Protein AF-A0A7S3GS40-F1 (afdb_monomer)

pLDDT: mean 94.12, std 7.41, range [55.47, 98.44]

Radius of gyration: 15.85 Å; Cα contacts (8 Å, |Δi|>4): 114; chains: 1; bounding box: 38×30×48 Å

Structure (mmCIF, N/CA/C/O backbone):
data_AF-A0A7S3GS40-F1
#
_entry.id   AF-A0A7S3GS40-F1
#
loop_
_atom_site.group_PDB
_atom_site.id
_atom_site.type_symbol
_atom_site.label_atom_id
_atom_site.label_alt_id
_atom_site.label_comp_id
_atom_site.label_asym_id
_atom_site.label_entity_id
_atom_site.label_seq_id
_atom_site.pdbx_PDB_ins_code
_atom_site.Cartn_x
_atom_site.Cartn_y
_atom_site.Cartn_z
_atom_site.occupancy
_atom_site.B_iso_or_equiv
_atom_site.auth_seq_id
_atom_site.auth_comp_id
_atom_site.auth_asym_id
_atom_site.auth_atom_id
_atom_site.pdbx_PDB_model_num
ATOM 1 N N . MET A 1 1 ? -21.667 -8.309 -0.894 1.00 60.34 1 MET A N 1
ATOM 2 C CA . MET A 1 1 ? -20.506 -7.590 -1.470 1.00 60.34 1 MET A CA 1
ATOM 3 C C . MET A 1 1 ? -19.207 -7.760 -0.664 1.00 60.34 1 MET A C 1
ATOM 5 O O . MET A 1 1 ? -18.147 -7.579 -1.235 1.00 60.34 1 MET A O 1
ATOM 9 N N . PHE A 1 2 ? -19.225 -8.161 0.619 1.00 61.78 2 PHE A N 1
ATOM 10 C CA . PHE A 1 2 ? -17.985 -8.372 1.398 1.00 61.78 2 PHE A CA 1
ATOM 11 C C . PHE A 1 2 ? -17.103 -9.527 0.904 1.00 61.78 2 PHE A C 1
ATOM 13 O O . PHE A 1 2 ? -15.886 -9.385 0.846 1.00 61.78 2 PHE A O 1
ATOM 20 N N . MET A 1 3 ? -17.711 -10.631 0.461 1.00 69.50 3 MET A N 1
ATOM 21 C CA . MET A 1 3 ? -16.968 -11.786 -0.055 1.00 69.50 3 MET A CA 1
ATOM 22 C C . MET A 1 3 ? -16.061 -11.439 -1.244 1.00 69.50 3 MET A C 1
ATOM 24 O O . MET A 1 3 ? -14.957 -11.962 -1.327 1.00 69.50 3 MET A O 1
ATOM 28 N N . SER A 1 4 ? -16.477 -10.534 -2.140 1.00 83.69 4 SER A N 1
ATOM 29 C CA . SER A 1 4 ? -15.666 -10.173 -3.311 1.00 83.69 4 SER A CA 1
ATOM 30 C C . SER A 1 4 ? -14.419 -9.368 -2.939 1.00 83.69 4 SER A C 1
ATOM 32 O O . SER A 1 4 ? -13.378 -9.550 -3.560 1.00 83.69 4 SER A O 1
ATOM 34 N N . MET A 1 5 ? -14.491 -8.527 -1.900 1.00 88.75 5 MET A N 1
ATOM 35 C CA . MET A 1 5 ? -13.341 -7.756 -1.410 1.00 88.75 5 MET A CA 1
ATOM 36 C C . MET A 1 5 ? -12.293 -8.657 -0.751 1.00 88.75 5 MET A C 1
ATOM 38 O O . MET A 1 5 ? -11.107 -8.551 -1.057 1.00 88.75 5 MET A O 1
ATOM 42 N N . SER A 1 6 ? -12.727 -9.583 0.108 1.00 87.81 6 SER A N 1
ATOM 43 C CA . SER A 1 6 ? -11.822 -10.529 0.768 1.00 87.81 6 SER A CA 1
ATOM 44 C C . SER A 1 6 ? -11.171 -11.489 -0.228 1.00 87.81 6 SER A C 1
ATOM 46 O O . SER A 1 6 ? -9.976 -11.747 -0.121 1.00 87.81 6 SER A O 1
ATOM 48 N N . VAL A 1 7 ? -11.921 -11.974 -1.226 1.00 92.88 7 VAL A N 1
ATOM 49 C CA . VAL A 1 7 ? -11.371 -12.818 -2.303 1.00 92.88 7 VAL A CA 1
ATOM 50 C C . VAL A 1 7 ? -10.349 -12.050 -3.140 1.00 92.88 7 VAL A C 1
ATOM 52 O O . VAL A 1 7 ? -9.299 -12.601 -3.459 1.00 92.88 7 VAL A O 1
ATOM 55 N N . TY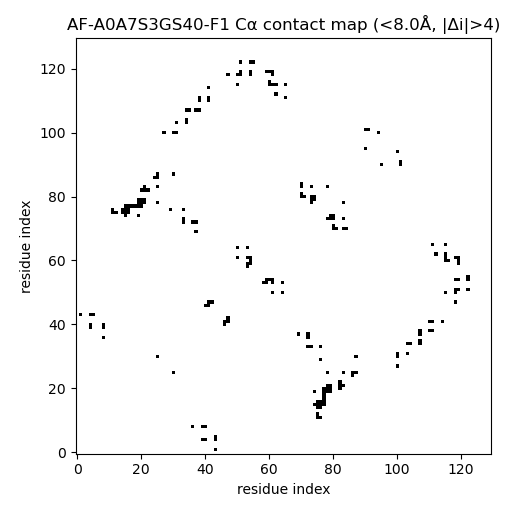R A 1 8 ? -10.608 -10.776 -3.451 1.00 94.38 8 TYR A N 1
ATOM 56 C CA . TYR A 1 8 ? -9.648 -9.932 -4.161 1.00 94.38 8 TYR A CA 1
ATOM 57 C C . TYR A 1 8 ? -8.347 -9.749 -3.369 1.00 94.38 8 TYR A C 1
ATOM 59 O O . TYR A 1 8 ? -7.278 -10.047 -3.886 1.00 94.38 8 TYR A O 1
ATOM 67 N N . LEU A 1 9 ? -8.415 -9.345 -2.097 1.00 95.19 9 LEU A N 1
ATOM 68 C CA . LEU A 1 9 ? -7.204 -9.185 -1.282 1.00 95.19 9 LEU A CA 1
ATOM 69 C C . LEU A 1 9 ? -6.460 -10.512 -1.094 1.00 95.19 9 LEU A C 1
ATOM 71 O O . LEU A 1 9 ? -5.232 -10.538 -1.112 1.00 95.19 9 LEU A O 1
ATOM 75 N N . ARG A 1 10 ? -7.193 -11.624 -0.959 1.00 95.38 10 ARG A N 1
ATOM 76 C CA . ARG A 1 10 ? -6.591 -12.952 -0.844 1.00 95.38 10 ARG A CA 1
ATOM 77 C C . ARG A 1 10 ? -5.865 -13.369 -2.121 1.00 95.38 10 ARG A C 1
ATOM 79 O O . ARG A 1 10 ? -4.775 -13.919 -2.026 1.00 95.38 10 ARG A O 1
ATOM 86 N N . SER A 1 11 ? -6.420 -13.065 -3.293 1.00 96.38 11 SER A N 1
ATOM 87 C CA . SER A 1 11 ? -5.775 -13.388 -4.569 1.00 96.38 11 SER A CA 1
ATOM 88 C C . SER A 1 11 ? -4.489 -12.591 -4.809 1.00 96.38 11 SER A C 1
ATOM 90 O O . SER A 1 11 ? -3.628 -13.046 -5.560 1.00 96.38 11 SER A O 1
ATOM 92 N N . LEU A 1 12 ? -4.331 -11.421 -4.177 1.00 96.62 12 LEU A N 1
ATOM 93 C CA . LEU A 1 12 ? -3.064 -10.684 -4.165 1.00 96.62 12 LEU A CA 1
ATOM 94 C C . LEU A 1 12 ? -2.030 -11.400 -3.293 1.00 96.62 12 LEU A C 1
ATOM 96 O O . LEU A 1 12 ? -0.916 -11.645 -3.744 1.00 96.62 12 LEU A O 1
ATOM 100 N N . GLU A 1 13 ? -2.418 -11.803 -2.081 1.00 95.94 13 GLU A N 1
ATOM 101 C CA . GLU A 1 13 ? -1.542 -12.554 -1.169 1.00 95.94 13 GLU A CA 1
ATOM 102 C C . GLU A 1 13 ? -1.104 -13.901 -1.757 1.00 95.94 13 GLU A C 1
ATOM 104 O O . GLU A 1 13 ? 0.069 -14.259 -1.675 1.00 95.94 13 GLU A O 1
ATOM 109 N N . ASP A 1 14 ? -2.007 -14.630 -2.416 1.00 96.12 14 ASP A N 1
ATOM 110 C CA . ASP A 1 14 ? -1.679 -15.911 -3.053 1.00 96.12 14 ASP A CA 1
ATOM 111 C C . ASP A 1 14 ? -0.715 -15.742 -4.248 1.00 96.12 14 ASP A C 1
ATOM 113 O O . ASP A 1 14 ? 0.000 -16.679 -4.610 1.00 96.12 14 ASP A O 1
ATOM 117 N N . ARG A 1 15 ? -0.659 -14.543 -4.846 1.00 94.38 15 ARG A N 1
ATOM 118 C CA . ARG A 1 15 ? 0.277 -14.178 -5.923 1.00 94.38 15 ARG A CA 1
ATOM 119 C C . ARG A 1 15 ? 1.537 -13.473 -5.421 1.00 94.38 15 ARG A C 1
ATOM 121 O O . ARG A 1 15 ? 2.359 -13.078 -6.251 1.00 94.38 15 ARG A O 1
ATOM 128 N N . ARG A 1 16 ? 1.716 -13.325 -4.102 1.00 95.31 16 ARG A N 1
ATOM 129 C CA . ARG A 1 16 ? 2.855 -12.607 -3.523 1.00 95.31 16 ARG A CA 1
ATOM 130 C C . ARG A 1 16 ? 4.185 -13.184 -4.029 1.00 95.31 16 ARG A C 1
ATOM 132 O O . ARG A 1 16 ? 4.470 -14.366 -3.802 1.00 95.31 16 ARG A O 1
ATOM 139 N N . PRO A 1 17 ? 5.039 -12.376 -4.682 1.00 94.44 17 PRO A N 1
ATOM 140 C CA . PRO A 1 17 ? 6.332 -12.850 -5.154 1.00 94.44 17 PRO A CA 1
ATOM 141 C C . PRO A 1 17 ? 7.255 -13.247 -4.000 1.00 94.44 17 PRO A C 1
ATOM 143 O O . PRO A 1 17 ? 7.298 -12.598 -2.957 1.00 94.44 17 PRO A O 1
ATOM 146 N N . ARG A 1 18 ? 8.066 -14.294 -4.204 1.00 93.69 18 ARG A N 1
ATOM 147 C CA . ARG A 1 18 ? 9.079 -14.718 -3.215 1.00 93.69 18 ARG A CA 1
ATOM 148 C C . ARG A 1 18 ? 10.246 -13.739 -3.092 1.00 93.69 18 ARG A C 1
ATOM 150 O O . ARG A 1 18 ? 10.902 -13.701 -2.058 1.00 93.69 18 ARG A O 1
ATOM 157 N N . LYS A 1 19 ? 10.538 -13.000 -4.164 1.00 96.50 19 LYS A N 1
ATOM 158 C CA . LYS A 1 19 ? 11.603 -11.997 -4.224 1.00 96.50 19 LYS A CA 1
ATOM 159 C C . LYS A 1 19 ? 10.976 -10.648 -4.539 1.00 96.50 19 LYS A C 1
ATOM 161 O O . LYS A 1 19 ? 10.260 -10.538 -5.530 1.00 96.50 19 LYS A O 1
ATOM 166 N N . LEU A 1 20 ? 11.277 -9.660 -3.705 1.00 97.31 20 LEU A N 1
ATOM 167 C CA . LEU A 1 20 ? 10.801 -8.295 -3.876 1.00 97.31 20 LEU A CA 1
ATOM 168 C C . LEU A 1 20 ? 11.717 -7.516 -4.827 1.00 97.31 20 LEU A C 1
ATOM 170 O O . LEU A 1 20 ? 12.938 -7.694 -4.819 1.00 97.31 20 LEU A O 1
ATOM 174 N N . GLU A 1 21 ? 11.113 -6.665 -5.646 1.00 96.75 21 GLU A N 1
ATOM 175 C CA . GLU A 1 21 ? 11.784 -5.679 -6.483 1.00 96.75 21 GLU A CA 1
ATOM 176 C C . GLU A 1 21 ? 12.156 -4.455 -5.640 1.00 96.75 21 GLU A C 1
ATOM 178 O O . GLU A 1 21 ? 11.333 -3.912 -4.902 1.00 96.75 21 GLU A O 1
ATOM 183 N N . ASN A 1 22 ? 13.408 -4.026 -5.757 1.00 96.69 22 ASN A N 1
ATOM 184 C CA . ASN A 1 22 ? 13.986 -2.923 -4.989 1.00 96.69 22 ASN A CA 1
ATOM 185 C C . ASN A 1 22 ? 14.894 -2.015 -5.837 1.00 96.69 22 ASN A C 1
ATOM 187 O O . ASN A 1 22 ? 15.642 -1.202 -5.303 1.00 96.69 22 ASN A O 1
ATOM 191 N N . THR A 1 23 ? 14.869 -2.177 -7.162 1.00 94.50 23 THR A N 1
ATOM 192 C CA . THR A 1 23 ? 15.710 -1.418 -8.095 1.00 94.50 23 THR A CA 1
ATOM 193 C C . THR A 1 23 ? 14.912 -0.807 -9.237 1.00 94.50 23 THR A C 1
ATOM 195 O O . THR A 1 23 ? 15.101 0.362 -9.576 1.00 94.50 23 THR A O 1
ATOM 198 N N . LYS A 1 24 ? 14.008 -1.572 -9.854 1.00 95.12 24 LYS A N 1
ATOM 199 C CA . LYS A 1 24 ? 13.251 -1.119 -11.025 1.00 95.12 24 LYS A CA 1
ATOM 200 C C . LYS A 1 24 ? 12.106 -0.207 -10.626 1.00 95.12 24 LYS A C 1
ATOM 202 O O . LYS A 1 24 ? 11.474 -0.406 -9.592 1.00 95.12 24 LYS A O 1
ATOM 207 N N . LYS A 1 25 ? 11.786 0.749 -11.498 1.00 94.62 25 LYS A N 1
ATOM 208 C CA . LYS A 1 25 ? 10.595 1.587 -11.340 1.00 94.62 25 LYS A CA 1
ATOM 209 C C . LYS A 1 25 ? 9.338 0.722 -11.277 1.00 94.62 25 LYS A C 1
ATOM 211 O O . LYS A 1 25 ? 9.204 -0.230 -12.049 1.00 94.62 25 LYS A O 1
ATOM 216 N N . MET A 1 26 ? 8.421 1.085 -10.386 1.00 97.25 26 MET A N 1
ATOM 217 C CA . MET A 1 26 ? 7.115 0.443 -10.309 1.00 97.25 26 MET A CA 1
ATOM 218 C C . MET A 1 26 ? 6.314 0.718 -11.594 1.00 97.25 26 MET A C 1
ATOM 220 O O . MET A 1 26 ? 6.165 1.884 -11.971 1.00 97.25 26 MET A O 1
ATOM 224 N N . PRO A 1 27 ? 5.806 -0.318 -12.283 1.00 97.25 27 PRO A N 1
ATOM 225 C CA 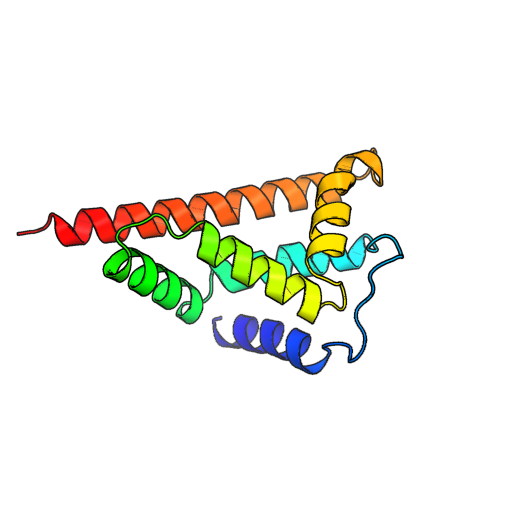. PRO A 1 27 ? 4.942 -0.133 -13.441 1.00 97.25 27 PRO A CA 1
ATOM 226 C C . PRO A 1 27 ? 3.649 0.594 -13.071 1.00 97.25 27 PRO A C 1
ATOM 228 O O . PRO A 1 27 ? 3.109 0.403 -11.980 1.00 97.25 27 PRO A O 1
ATOM 231 N N . ARG A 1 28 ? 3.108 1.357 -14.025 1.00 97.12 28 ARG A N 1
ATOM 232 C CA . ARG A 1 28 ? 1.820 2.052 -13.899 1.00 97.12 28 ARG A CA 1
ATOM 233 C C . ARG A 1 28 ? 0.714 1.131 -13.379 1.00 97.12 28 ARG A C 1
ATOM 235 O O . ARG A 1 28 ? 0.048 1.463 -12.406 1.00 97.12 28 ARG A O 1
ATOM 242 N N . ASP A 1 29 ? 0.548 -0.037 -13.992 1.00 97.19 29 ASP A N 1
ATOM 243 C CA . ASP A 1 29 ? -0.544 -0.953 -13.647 1.00 97.19 29 ASP A CA 1
ATOM 244 C C . ASP A 1 29 ? -0.410 -1.501 -12.220 1.00 97.19 29 ASP A C 1
ATOM 246 O O . ASP A 1 29 ? -1.406 -1.670 -11.522 1.00 97.19 29 ASP A O 1
ATOM 250 N N . THR A 1 30 ? 0.822 -1.687 -11.736 1.00 97.62 30 THR A N 1
ATOM 251 C CA . THR A 1 30 ? 1.073 -2.065 -10.341 1.00 97.62 30 THR A CA 1
ATOM 252 C C . THR A 1 30 ? 0.724 -0.933 -9.377 1.00 97.62 30 THR A C 1
ATOM 254 O O . THR A 1 30 ? 0.174 -1.202 -8.313 1.00 97.62 30 THR A O 1
ATOM 257 N N . MET A 1 31 ? 0.977 0.332 -9.738 1.00 98.31 31 MET A N 1
ATOM 258 C CA . MET A 1 31 ? 0.517 1.472 -8.933 1.00 98.31 31 MET A CA 1
ATOM 259 C C . MET A 1 31 ? -1.017 1.511 -8.854 1.00 98.31 31 MET A C 1
ATOM 261 O O . MET A 1 31 ? -1.567 1.721 -7.776 1.00 98.31 31 MET A O 1
ATOM 265 N N . PHE A 1 32 ? -1.714 1.247 -9.965 1.00 98.00 32 PHE A N 1
ATOM 266 C CA . PHE A 1 32 ? -3.178 1.126 -9.982 1.00 98.00 32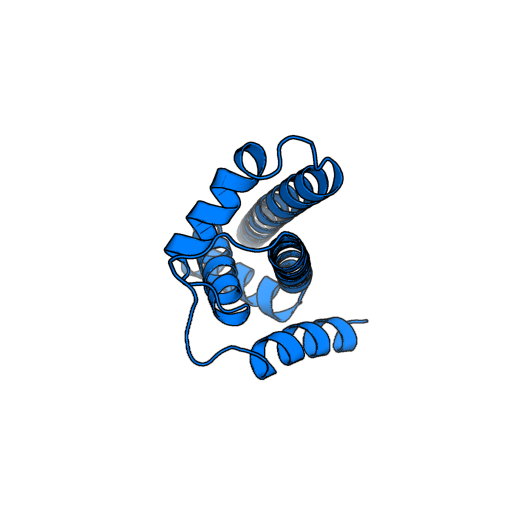 PHE A CA 1
ATOM 267 C C . PHE A 1 32 ? -3.666 0.006 -9.055 1.00 98.00 32 PHE A C 1
ATOM 269 O O . PHE A 1 32 ? -4.514 0.255 -8.197 1.00 98.00 32 PHE A O 1
ATOM 276 N N . GLU A 1 33 ? -3.107 -1.202 -9.190 1.00 97.69 33 GLU A N 1
ATOM 277 C CA . GLU A 1 33 ? -3.463 -2.359 -8.356 1.00 97.69 33 GLU A CA 1
ATOM 278 C C . GLU A 1 33 ? -3.187 -2.072 -6.873 1.00 97.69 33 GLU A C 1
ATOM 280 O O . GLU A 1 33 ? -4.013 -2.393 -6.018 1.00 97.69 33 GLU A O 1
ATOM 285 N N . PHE A 1 34 ? -2.091 -1.372 -6.565 1.00 98.44 34 PHE A N 1
ATOM 286 C CA . PHE A 1 34 ? -1.763 -0.906 -5.220 1.00 98.44 34 PHE A CA 1
ATOM 287 C C . PHE A 1 34 ? -2.813 0.052 -4.649 1.00 98.44 34 PHE A C 1
ATOM 289 O O . PHE A 1 34 ? -3.297 -0.166 -3.531 1.00 98.44 34 PHE A O 1
ATOM 296 N N . PHE A 1 35 ? -3.191 1.095 -5.395 1.00 98.19 35 PHE A N 1
ATOM 297 C CA . PHE A 1 35 ? -4.201 2.059 -4.953 1.00 98.19 35 PHE A CA 1
ATOM 298 C C . PHE A 1 35 ? -5.543 1.377 -4.705 1.00 98.19 35 PHE A C 1
ATOM 300 O O . PHE A 1 35 ? -6.152 1.571 -3.649 1.00 98.19 35 PHE A O 1
ATOM 307 N N . ASP A 1 36 ? -5.974 0.531 -5.640 1.00 97.25 36 ASP A N 1
ATOM 308 C CA . ASP A 1 36 ? -7.247 -0.174 -5.550 1.00 97.25 36 ASP A CA 1
ATOM 309 C C . ASP A 1 36 ? -7.235 -1.194 -4.398 1.00 97.25 36 ASP A C 1
ATOM 311 O O . ASP A 1 36 ? -8.179 -1.239 -3.609 1.00 97.25 36 ASP A O 1
ATOM 315 N N . ALA A 1 37 ? -6.146 -1.946 -4.206 1.00 97.62 37 ALA A N 1
ATOM 316 C CA . ALA A 1 37 ? -5.989 -2.871 -3.082 1.00 97.62 37 ALA A CA 1
ATOM 317 C C . ALA A 1 37 ? -6.007 -2.167 -1.722 1.00 97.62 37 ALA A C 1
ATOM 319 O O . ALA A 1 37 ? -6.673 -2.629 -0.789 1.00 97.62 37 ALA A O 1
ATOM 320 N N . CYS A 1 38 ? -5.326 -1.027 -1.602 1.00 97.88 38 CYS A N 1
ATOM 321 C CA . CYS A 1 38 ? -5.367 -0.224 -0.387 1.00 97.88 38 CYS A CA 1
ATOM 322 C C . CYS A 1 38 ? -6.782 0.292 -0.116 1.00 97.88 38 CYS A C 1
ATOM 324 O O . CYS A 1 38 ? -7.281 0.127 0.995 1.00 97.88 38 CYS A O 1
ATOM 326 N N . ASN A 1 39 ? -7.451 0.853 -1.124 1.00 97.12 39 ASN A N 1
ATOM 327 C CA . ASN A 1 39 ? -8.809 1.376 -0.991 1.00 97.12 39 ASN A CA 1
ATOM 328 C C . ASN A 1 39 ? -9.807 0.284 -0.593 1.00 97.12 39 ASN A C 1
ATOM 330 O O . ASN A 1 39 ? -10.616 0.502 0.310 1.00 97.12 39 ASN A O 1
ATOM 334 N N . VAL A 1 40 ? -9.716 -0.903 -1.202 1.00 96.19 40 VAL A N 1
ATOM 335 C CA . VAL A 1 40 ? -10.527 -2.064 -0.811 1.00 96.19 40 VAL A CA 1
ATOM 336 C C . VAL A 1 40 ? -10.247 -2.440 0.642 1.00 96.19 40 VAL A C 1
ATOM 338 O O . VAL A 1 40 ? -11.188 -2.589 1.419 1.00 96.19 40 VAL A O 1
ATOM 341 N N . ARG A 1 41 ? -8.973 -2.529 1.051 1.00 96.00 41 ARG A N 1
ATOM 342 C CA . ARG A 1 41 ? -8.601 -2.848 2.438 1.00 96.00 41 ARG A CA 1
ATOM 343 C C . ARG A 1 41 ? -9.195 -1.852 3.439 1.00 96.00 41 ARG A C 1
ATOM 345 O O . ARG A 1 41 ? -9.758 -2.301 4.436 1.00 96.00 41 ARG A O 1
ATOM 352 N N . MET A 1 42 ? -9.151 -0.544 3.161 1.00 94.94 42 MET A N 1
ATOM 353 C CA . MET A 1 42 ? -9.739 0.501 4.024 1.00 94.94 42 MET A CA 1
ATOM 354 C C . MET A 1 42 ? -11.253 0.325 4.249 1.00 94.94 42 MET A C 1
ATOM 356 O O . MET A 1 42 ? -11.790 0.750 5.273 1.00 94.94 42 MET A O 1
ATOM 360 N N . GLN A 1 43 ? -11.949 -0.321 3.311 1.00 91.62 43 GLN A N 1
ATOM 361 C CA . GLN A 1 43 ? -13.393 -0.564 3.376 1.00 91.62 43 GLN A CA 1
ATOM 362 C C . GLN A 1 43 ? -13.757 -1.910 4.016 1.00 91.62 43 GLN A C 1
ATOM 364 O O . GLN A 1 43 ? -14.935 -2.172 4.263 1.00 91.62 43 GLN A O 1
ATOM 369 N N . THR A 1 44 ? -12.778 -2.777 4.295 1.00 93.69 44 THR A N 1
ATOM 370 C CA . THR A 1 44 ? -13.068 -4.069 4.925 1.00 93.69 44 THR A CA 1
ATOM 371 C C . THR A 1 44 ? -13.450 -3.898 6.401 1.00 93.69 44 THR A C 1
ATOM 373 O O . THR A 1 44 ? -12.765 -3.166 7.125 1.00 93.69 44 THR A O 1
ATOM 376 N N . PRO A 1 45 ? -14.493 -4.603 6.888 1.00 93.69 45 PRO A N 1
ATOM 377 C CA . PRO A 1 45 ? -14.872 -4.564 8.300 1.00 93.69 45 PRO A CA 1
ATOM 378 C C . PRO A 1 45 ? -13.722 -4.957 9.234 1.00 93.69 45 PRO A C 1
ATOM 380 O O . PRO A 1 45 ? -13.509 -4.303 10.252 1.00 93.69 45 PRO A O 1
ATOM 383 N N . ASP A 1 46 ? -12.940 -5.971 8.859 1.00 93.75 46 ASP A N 1
ATOM 384 C CA . ASP A 1 46 ? -11.833 -6.485 9.672 1.00 93.75 46 ASP A CA 1
ATOM 385 C C . ASP A 1 46 ? -10.737 -5.433 9.880 1.00 93.75 46 ASP A C 1
ATOM 387 O O . ASP A 1 46 ? -10.224 -5.248 10.991 1.00 93.75 46 ASP A O 1
ATOM 391 N N . PHE A 1 47 ? -10.392 -4.693 8.822 1.00 95.50 47 PHE A N 1
ATOM 392 C CA . PHE A 1 47 ? -9.403 -3.631 8.936 1.00 95.50 47 PHE A CA 1
ATOM 393 C C . PHE A 1 47 ? -9.951 -2.443 9.726 1.00 95.50 47 PHE A C 1
ATOM 395 O O . PHE A 1 47 ? -9.261 -1.943 10.612 1.00 95.50 47 PHE A O 1
ATOM 402 N N . GLN A 1 48 ? -11.207 -2.041 9.507 1.00 95.75 48 GLN A N 1
ATOM 403 C CA . GLN A 1 48 ? -11.834 -0.980 10.305 1.00 95.75 48 GLN A CA 1
ATOM 404 C C . GLN A 1 48 ? -11.872 -1.332 11.797 1.00 95.75 48 GLN A C 1
ATOM 406 O O . GLN A 1 48 ? -11.490 -0.507 12.625 1.00 95.75 48 GLN A O 1
ATOM 411 N N . GLN A 1 49 ? -12.234 -2.568 12.153 1.00 96.00 49 GLN A N 1
ATOM 412 C CA . GLN A 1 49 ? -12.184 -3.049 13.537 1.00 96.00 49 GLN A CA 1
ATOM 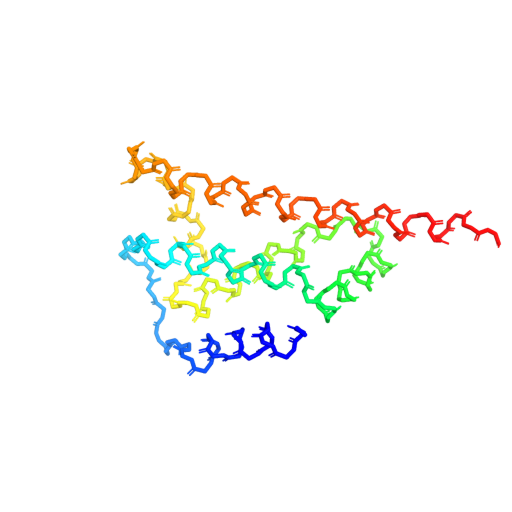413 C C . GLN A 1 49 ? -10.760 -3.023 14.106 1.00 96.00 49 GLN A C 1
ATOM 415 O O . GLN A 1 49 ? -10.568 -2.660 15.265 1.00 96.00 49 GLN A O 1
ATOM 420 N N . THR A 1 50 ? -9.755 -3.366 13.294 1.00 96.38 50 THR A N 1
ATOM 421 C CA . THR A 1 50 ? -8.339 -3.277 13.683 1.00 96.38 50 THR A CA 1
ATOM 422 C C . THR A 1 50 ? -7.941 -1.838 14.013 1.00 96.38 50 THR A C 1
ATOM 424 O O . THR A 1 50 ? -7.283 -1.602 15.026 1.00 96.38 50 THR A O 1
ATOM 427 N N . LEU A 1 51 ? -8.366 -0.865 13.199 1.00 96.88 51 LEU A N 1
ATOM 428 C CA . LEU A 1 51 ? -8.101 0.553 13.454 1.00 96.88 51 LEU A CA 1
ATOM 429 C C . LEU A 1 51 ? -8.833 1.042 14.709 1.00 96.88 51 LEU A C 1
ATOM 431 O O . LEU A 1 51 ? -8.231 1.742 15.516 1.00 96.88 51 LEU A O 1
ATOM 435 N N . VAL A 1 52 ? -10.096 0.651 14.912 1.00 96.50 52 VAL A N 1
ATOM 436 C CA . VAL A 1 52 ? -10.862 1.000 16.123 1.00 96.50 52 VAL A CA 1
ATOM 437 C C . VAL A 1 52 ? -10.140 0.526 17.378 1.00 96.50 52 VAL A C 1
ATOM 439 O O . VAL A 1 52 ? -9.896 1.335 18.272 1.00 96.50 52 VAL A O 1
ATOM 442 N N . LYS A 1 53 ? -9.749 -0.754 17.422 1.00 95.81 53 LYS A N 1
ATOM 443 C CA . LYS A 1 53 ? -9.010 -1.327 18.556 1.00 95.81 53 LYS A CA 1
ATOM 444 C C . LYS A 1 53 ? -7.706 -0.577 18.807 1.00 95.81 53 LYS A C 1
ATOM 446 O O . LYS A 1 53 ? -7.440 -0.180 19.935 1.00 95.81 53 LYS A O 1
ATOM 451 N N . PHE A 1 54 ? -6.947 -0.291 17.747 1.00 95.88 54 PHE A N 1
ATOM 452 C CA . PHE A 1 54 ? -5.708 0.476 17.856 1.00 95.88 54 PHE A CA 1
ATOM 453 C C . PHE A 1 54 ? -5.934 1.859 18.489 1.00 95.88 54 PHE A C 1
ATOM 455 O O . PHE A 1 54 ? -5.221 2.224 19.420 1.00 95.88 54 PHE A O 1
ATOM 462 N N . VAL A 1 55 ? -6.935 2.621 18.028 1.00 95.75 55 VAL A N 1
ATOM 463 C CA . VAL A 1 55 ? -7.231 3.953 18.589 1.00 95.75 55 VAL A CA 1
ATOM 464 C C . VAL A 1 55 ? -7.687 3.852 20.046 1.00 95.75 55 VAL A C 1
ATOM 466 O O . VAL A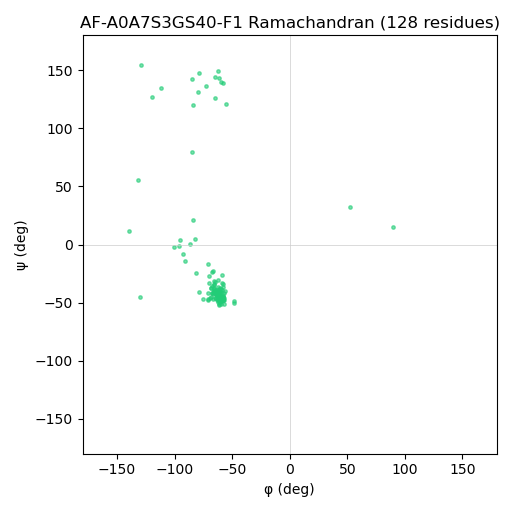 1 55 ? -7.288 4.680 20.862 1.00 95.75 55 VAL A O 1
ATOM 469 N N . GLN A 1 56 ? -8.492 2.845 20.394 1.00 94.25 56 GLN A N 1
ATOM 470 C CA . GLN A 1 56 ? -8.949 2.619 21.769 1.00 94.25 56 GLN A CA 1
ATOM 471 C C . GLN A 1 56 ? -7.788 2.306 22.723 1.00 94.25 56 GLN A C 1
ATOM 473 O O . GLN A 1 56 ? -7.725 2.865 23.817 1.00 94.25 56 GLN A O 1
ATOM 478 N N . GLU A 1 57 ? -6.868 1.438 22.303 1.00 94.06 57 GLU A N 1
ATOM 479 C CA . GLU A 1 57 ? -5.736 0.982 23.116 1.00 94.06 57 GLU A CA 1
ATOM 480 C C . GLU A 1 57 ? -4.639 2.044 23.229 1.00 94.06 57 GLU A C 1
ATOM 482 O O . GLU A 1 57 ? -4.155 2.329 24.322 1.00 94.06 57 GLU A O 1
ATOM 487 N N . GLN A 1 58 ? -4.256 2.652 22.104 1.00 92.44 58 GLN A N 1
ATOM 488 C CA . GLN A 1 58 ? -3.110 3.563 22.034 1.00 92.44 58 GLN A CA 1
ATOM 489 C C . GLN A 1 58 ? -3.490 5.025 22.281 1.00 92.44 58 GLN A C 1
ATOM 491 O O . GLN A 1 58 ? -2.611 5.857 22.493 1.00 92.44 58 GLN A O 1
ATOM 496 N N . ARG A 1 59 ? -4.790 5.360 22.242 1.00 88.31 59 ARG A N 1
ATOM 497 C CA . ARG A 1 59 ? -5.314 6.736 22.341 1.00 88.31 59 ARG A CA 1
ATOM 498 C C . ARG A 1 59 ? -4.668 7.703 21.338 1.00 88.31 59 ARG A C 1
ATOM 500 O O . ARG A 1 59 ? -4.498 8.886 21.619 1.00 88.31 59 ARG A O 1
ATOM 507 N N . GLN A 1 60 ? -4.305 7.193 20.165 1.00 90.25 60 GLN A N 1
ATOM 508 C CA . GLN A 1 60 ? -3.653 7.937 19.088 1.00 90.25 60 GLN A CA 1
ATOM 509 C C . GLN A 1 60 ? -4.391 7.717 17.769 1.00 90.25 60 GLN A C 1
ATOM 511 O O . GLN A 1 60 ? -5.039 6.689 17.572 1.00 90.25 60 GLN A O 1
ATOM 516 N N . ALA A 1 61 ? -4.281 8.677 16.847 1.00 91.00 61 ALA A N 1
ATOM 517 C CA . ALA A 1 61 ? -4.824 8.528 15.501 1.00 91.00 61 ALA A CA 1
ATOM 518 C C . ALA A 1 61 ? -4.159 7.336 14.777 1.00 91.00 61 ALA A C 1
ATOM 520 O O . ALA A 1 61 ? -2.951 7.131 14.911 1.00 91.00 61 ALA A O 1
ATOM 521 N N . PRO A 1 62 ? -4.893 6.564 13.956 1.00 95.94 62 PRO A N 1
ATOM 522 C CA . PRO A 1 62 ? -4.403 5.290 13.431 1.00 95.94 62 PRO A CA 1
ATOM 523 C C . PRO A 1 62 ? -3.521 5.441 12.177 1.00 95.94 62 PRO A C 1
ATOM 525 O O . PRO A 1 62 ? -3.369 4.493 11.407 1.00 95.94 62 PRO A O 1
ATOM 528 N N . GLY A 1 63 ? -2.948 6.628 11.948 1.00 95.31 63 GLY A N 1
ATOM 529 C CA . GLY A 1 63 ? -2.189 6.951 10.736 1.00 95.31 63 GLY A CA 1
ATOM 530 C C . GLY A 1 63 ? -1.017 5.999 10.504 1.00 95.31 63 GLY A C 1
ATOM 531 O O . GLY A 1 63 ? -0.886 5.451 9.413 1.00 95.31 63 GLY A O 1
ATOM 532 N N . GLN A 1 64 ? -0.235 5.707 11.550 1.00 94.31 64 GLN A N 1
ATOM 533 C CA . GLN A 1 64 ? 0.874 4.755 11.447 1.00 94.31 64 GLN A CA 1
ATOM 534 C C . GLN A 1 64 ? 0.385 3.353 11.064 1.00 94.31 64 GLN A C 1
ATOM 536 O O . GLN A 1 64 ? 0.963 2.715 10.194 1.00 94.31 64 GLN A O 1
ATOM 541 N N . LYS A 1 65 ? -0.742 2.900 11.628 1.00 96.50 65 LYS A N 1
ATOM 542 C CA . LYS A 1 65 ? -1.300 1.577 11.318 1.00 96.50 65 LYS A CA 1
ATOM 543 C C . LYS A 1 65 ? -1.766 1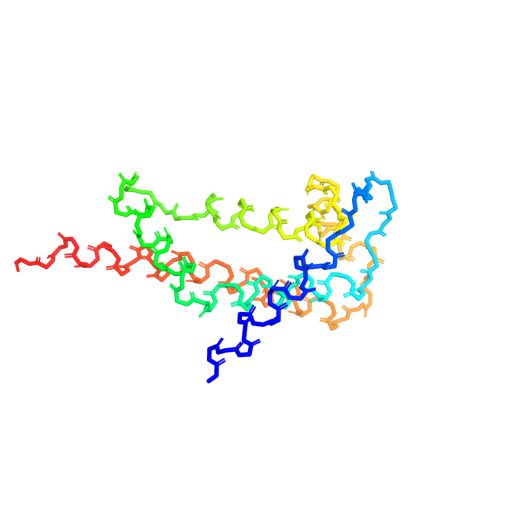.463 9.864 1.00 96.50 65 LYS A C 1
ATOM 545 O O . LYS A 1 65 ? -1.656 0.395 9.261 1.00 96.50 65 LYS A O 1
ATOM 550 N N . ILE A 1 66 ? -2.283 2.556 9.304 1.00 97.69 66 ILE A N 1
ATOM 551 C CA . ILE A 1 66 ? -2.637 2.658 7.883 1.00 97.69 66 ILE A CA 1
ATOM 552 C C . ILE A 1 66 ? -1.375 2.584 7.020 1.00 97.69 66 ILE A C 1
ATOM 554 O O . ILE A 1 66 ? -1.346 1.794 6.078 1.00 97.69 66 ILE A O 1
ATOM 558 N N . ILE A 1 67 ? -0.329 3.338 7.371 1.00 97.06 67 ILE A N 1
ATOM 559 C CA . ILE A 1 67 ? 0.962 3.320 6.667 1.00 97.06 67 ILE A CA 1
ATOM 560 C C . ILE A 1 67 ? 1.567 1.913 6.688 1.00 97.06 67 ILE A C 1
ATOM 562 O O . ILE A 1 67 ? 1.947 1.405 5.639 1.00 97.06 67 ILE A O 1
ATOM 566 N N . ASP A 1 68 ? 1.587 1.241 7.839 1.00 97.56 68 ASP A N 1
ATOM 567 C CA . ASP A 1 68 ? 2.116 -0.122 7.964 1.00 97.56 68 ASP A CA 1
ATOM 568 C C . ASP A 1 68 ? 1.361 -1.106 7.056 1.00 97.56 68 ASP A C 1
ATOM 570 O O . ASP A 1 68 ? 1.962 -1.952 6.393 1.00 97.56 68 ASP A O 1
ATOM 574 N N . ALA A 1 69 ? 0.032 -0.979 6.977 1.00 97.75 69 ALA A N 1
ATOM 575 C CA . ALA A 1 69 ? -0.790 -1.818 6.111 1.00 97.75 69 ALA A CA 1
ATOM 576 C C . ALA A 1 69 ? -0.554 -1.541 4.618 1.00 97.75 69 ALA A C 1
ATOM 578 O O . ALA A 1 69 ? -0.563 -2.478 3.818 1.00 97.75 69 ALA A O 1
ATOM 579 N N . GLN A 1 70 ? -0.341 -0.278 4.241 1.00 98.00 70 GLN A N 1
ATOM 580 C CA . GLN A 1 70 ? 0.016 0.114 2.877 1.00 98.00 70 GLN A CA 1
ATOM 581 C C . GLN A 1 70 ? 1.420 -0.390 2.512 1.00 98.00 70 GLN A C 1
ATOM 583 O O . GLN A 1 70 ? 1.607 -0.951 1.439 1.00 98.00 70 GLN A O 1
ATOM 588 N N . ARG A 1 71 ? 2.391 -0.295 3.425 1.00 98.38 71 ARG A N 1
ATOM 589 C CA . ARG A 1 71 ? 3.741 -0.848 3.238 1.00 98.38 71 ARG A CA 1
ATOM 590 C C . ARG A 1 71 ? 3.717 -2.361 3.041 1.00 98.38 71 ARG A C 1
ATOM 592 O O . ARG A 1 71 ? 4.324 -2.855 2.100 1.00 98.38 71 ARG A O 1
ATOM 599 N N . ALA A 1 72 ? 2.942 -3.086 3.847 1.00 97.88 72 ALA A N 1
ATOM 600 C CA . ALA A 1 72 ? 2.757 -4.523 3.655 1.00 97.88 72 ALA A CA 1
ATOM 601 C C . ALA A 1 72 ? 2.137 -4.854 2.284 1.00 97.88 72 ALA A C 1
ATOM 603 O O . ALA A 1 72 ? 2.535 -5.825 1.651 1.00 97.88 72 ALA A O 1
ATOM 604 N N . MET A 1 73 ? 1.202 -4.028 1.796 1.00 98.31 73 MET A N 1
ATOM 605 C CA . MET A 1 73 ? 0.597 -4.213 0.473 1.00 98.31 73 MET A CA 1
ATOM 606 C C . MET A 1 73 ? 1.603 -4.027 -0.673 1.00 98.31 73 MET A C 1
ATOM 608 O O . MET A 1 73 ? 1.510 -4.739 -1.669 1.00 98.31 73 MET A O 1
ATOM 612 N N . LEU A 1 74 ? 2.585 -3.126 -0.538 1.00 98.31 74 LEU A N 1
ATOM 613 C CA . LEU A 1 74 ? 3.677 -3.012 -1.517 1.00 98.31 74 LEU A CA 1
ATOM 614 C C . LEU A 1 74 ? 4.431 -4.338 -1.646 1.00 98.31 74 LEU A C 1
ATOM 616 O O . LEU A 1 74 ? 4.639 -4.820 -2.759 1.00 98.31 74 LEU A O 1
ATOM 620 N N . GLU A 1 75 ? 4.754 -4.970 -0.517 1.00 98.12 75 GLU A N 1
ATOM 621 C CA . GLU A 1 75 ? 5.442 -6.261 -0.523 1.00 98.12 75 GLU A CA 1
ATOM 622 C C . GLU A 1 75 ? 4.570 -7.389 -1.076 1.00 98.12 75 GLU A C 1
ATOM 624 O O . GLU A 1 75 ? 5.076 -8.268 -1.776 1.00 98.12 75 GLU A O 1
ATOM 629 N N . THR A 1 76 ? 3.261 -7.364 -0.804 1.00 97.94 76 THR A N 1
ATOM 630 C CA . THR A 1 76 ? 2.294 -8.291 -1.410 1.00 97.94 76 THR A CA 1
ATOM 631 C C . THR A 1 76 ? 2.307 -8.178 -2.936 1.00 97.94 76 THR A C 1
ATOM 633 O O . THR A 1 76 ? 2.291 -9.194 -3.627 1.00 97.94 76 THR A O 1
ATOM 636 N N . LEU A 1 77 ? 2.431 -6.962 -3.471 1.00 97.69 77 LEU A N 1
ATOM 637 C CA . LEU A 1 77 ? 2.547 -6.701 -4.911 1.00 97.69 77 LEU A CA 1
ATOM 638 C C . LEU A 1 77 ? 3.971 -6.870 -5.461 1.00 97.69 77 LEU A C 1
ATOM 640 O O . LEU A 1 77 ? 4.212 -6.631 -6.643 1.00 97.69 77 LEU A O 1
ATOM 644 N N . GLY A 1 78 ? 4.913 -7.318 -4.629 1.00 97.81 78 GLY A N 1
ATOM 645 C CA . GLY A 1 78 ? 6.264 -7.662 -5.056 1.00 97.81 78 GLY A CA 1
ATOM 646 C C . GLY A 1 78 ? 7.275 -6.527 -5.008 1.00 97.81 78 GLY A C 1
ATOM 647 O O . GLY A 1 78 ? 8.340 -6.684 -5.594 1.00 97.81 78 GLY A O 1
ATOM 648 N N . PHE A 1 79 ? 6.990 -5.418 -4.328 1.00 98.25 79 PHE A N 1
ATOM 649 C CA . PHE A 1 79 ? 7.921 -4.302 -4.160 1.00 98.25 79 PHE A CA 1
ATOM 650 C C . PHE A 1 79 ? 8.367 -4.184 -2.707 1.00 98.25 79 PHE A C 1
ATOM 652 O O . PHE A 1 79 ? 7.559 -4.261 -1.788 1.00 98.25 79 PHE A O 1
ATOM 659 N N . GLU A 1 80 ? 9.665 -3.990 -2.493 1.00 98.19 80 GLU A N 1
ATOM 660 C CA . GLU A 1 80 ? 10.187 -3.658 -1.168 1.00 98.19 80 GLU A CA 1
ATOM 661 C C . GLU A 1 80 ? 9.550 -2.343 -0.688 1.00 98.19 80 GLU A C 1
ATOM 663 O O . GLU A 1 80 ? 9.305 -1.440 -1.491 1.00 98.19 80 GLU A O 1
ATOM 668 N N . ALA A 1 81 ? 9.195 -2.266 0.595 1.00 97.50 81 ALA A N 1
ATOM 669 C CA . ALA A 1 81 ? 8.325 -1.214 1.105 1.00 97.50 81 ALA A CA 1
ATOM 670 C C . ALA A 1 81 ? 8.912 0.195 0.917 1.00 97.50 81 ALA A C 1
ATOM 672 O O . ALA A 1 81 ? 8.199 1.090 0.461 1.00 97.50 81 ALA A O 1
ATOM 673 N N . ASP A 1 82 ? 10.194 0.403 1.222 1.00 97.44 82 ASP A N 1
ATOM 674 C CA . ASP A 1 82 ? 10.846 1.706 1.064 1.00 97.44 82 ASP A CA 1
ATOM 675 C C . ASP A 1 82 ? 10.997 2.082 -0.410 1.00 97.44 82 ASP A C 1
ATOM 677 O O . ASP A 1 82 ? 10.633 3.192 -0.814 1.00 97.44 82 ASP A O 1
ATOM 681 N N . HIS A 1 83 ? 11.434 1.139 -1.245 1.00 97.56 83 HIS A N 1
ATOM 682 C CA . HIS A 1 83 ? 11.519 1.332 -2.692 1.00 97.56 83 HIS A CA 1
ATOM 683 C C . HIS A 1 83 ? 10.156 1.632 -3.340 1.00 97.56 83 HIS A C 1
ATOM 685 O O . HIS A 1 83 ? 10.029 2.507 -4.206 1.00 97.56 83 HIS A O 1
ATOM 691 N N . GLY A 1 84 ? 9.103 0.946 -2.901 1.00 97.25 84 GLY A N 1
ATOM 692 C CA . GLY A 1 84 ? 7.736 1.186 -3.343 1.00 97.25 84 GLY A CA 1
ATOM 693 C C . GLY A 1 84 ? 7.234 2.567 -2.920 1.00 97.25 84 GLY A C 1
ATOM 694 O O . GLY A 1 84 ? 6.726 3.312 -3.758 1.00 97.25 84 GLY A O 1
ATOM 695 N N . CYS A 1 85 ? 7.456 2.969 -1.664 1.00 97.19 85 CYS A N 1
ATOM 696 C CA . CYS A 1 85 ? 7.145 4.318 -1.184 1.00 97.19 85 CYS A CA 1
ATOM 697 C C . CYS A 1 85 ? 7.866 5.400 -2.004 1.00 97.19 85 CYS A C 1
ATOM 699 O O . CYS A 1 85 ? 7.256 6.413 -2.364 1.00 97.19 85 CYS A O 1
ATOM 701 N N . GLN A 1 86 ? 9.135 5.179 -2.352 1.00 97.19 86 GLN A N 1
ATOM 702 C CA . GLN A 1 86 ? 9.900 6.097 -3.194 1.00 97.19 86 GLN A CA 1
ATOM 703 C C . GLN A 1 86 ? 9.335 6.169 -4.620 1.00 97.19 86 GLN A C 1
ATOM 705 O O . GLN A 1 86 ? 9.228 7.260 -5.184 1.00 97.19 86 GLN A O 1
ATOM 710 N N . SER A 1 87 ? 8.936 5.029 -5.191 1.00 96.81 87 SER A N 1
ATOM 711 C CA . SER A 1 87 ? 8.297 4.964 -6.513 1.00 96.81 87 SER A CA 1
ATOM 712 C C . SER A 1 87 ? 6.971 5.729 -6.538 1.00 96.81 87 SER A C 1
ATOM 714 O O . SER A 1 87 ? 6.731 6.515 -7.451 1.00 96.81 87 SER A O 1
ATOM 716 N N . LEU A 1 88 ? 6.138 5.570 -5.506 1.00 96.00 88 LEU A N 1
ATOM 717 C CA . LEU A 1 88 ? 4.877 6.302 -5.365 1.00 96.00 88 LEU A CA 1
ATOM 718 C C . LEU A 1 88 ? 5.099 7.807 -5.177 1.00 96.00 88 LEU A C 1
ATOM 720 O O . LEU A 1 88 ? 4.402 8.613 -5.788 1.00 96.00 88 LEU A O 1
ATOM 724 N N . SER A 1 89 ? 6.104 8.194 -4.389 1.00 95.62 89 SER A N 1
ATOM 725 C CA . SER A 1 89 ? 6.486 9.603 -4.205 1.00 95.62 89 SER A CA 1
ATOM 726 C C . SER A 1 89 ? 6.956 10.251 -5.511 1.00 95.62 89 SER A C 1
ATOM 728 O O . SER A 1 89 ? 6.747 11.441 -5.732 1.00 95.62 89 SER A O 1
ATOM 730 N N . ASN A 1 90 ? 7.549 9.458 -6.407 1.00 95.94 90 ASN A N 1
ATOM 731 C CA . ASN A 1 90 ? 7.987 9.898 -7.727 1.00 95.94 90 ASN A CA 1
ATOM 732 C C . ASN A 1 90 ? 6.892 9.816 -8.802 1.00 95.94 90 ASN A C 1
ATOM 734 O O . ASN A 1 90 ? 7.167 10.200 -9.936 1.00 95.94 90 ASN A O 1
ATOM 738 N N . CYS A 1 91 ? 5.667 9.379 -8.482 1.00 94.50 91 CYS A N 1
ATOM 739 C CA . CYS A 1 91 ? 4.587 9.171 -9.455 1.00 94.50 91 CYS A CA 1
ATOM 740 C C . CYS A 1 91 ? 4.395 10.371 -10.399 1.00 94.50 91 CYS A C 1
ATOM 742 O O . CYS A 1 91 ? 4.393 10.195 -11.613 1.00 94.50 91 CYS A O 1
ATOM 744 N N . GLN A 1 92 ? 4.321 11.593 -9.859 1.00 93.88 92 GLN A N 1
ATOM 745 C CA . GLN A 1 92 ? 4.150 12.813 -10.664 1.00 93.88 92 GLN A CA 1
ATOM 746 C C . GLN A 1 92 ? 5.338 13.127 -11.575 1.00 93.88 92 GLN A C 1
ATOM 748 O O . GLN A 1 92 ? 5.172 13.699 -12.648 1.00 93.88 92 GLN A O 1
ATOM 753 N N . LYS A 1 93 ? 6.546 12.762 -11.143 1.00 96.00 93 LYS A N 1
ATOM 754 C CA . LYS A 1 93 ? 7.777 12.974 -11.904 1.00 96.00 93 LYS A CA 1
ATOM 755 C C . LYS A 1 93 ? 7.936 11.930 -13.008 1.00 96.00 93 LYS A C 1
ATOM 757 O O . LYS A 1 93 ? 8.393 12.264 -14.096 1.00 96.00 93 LYS A O 1
ATOM 762 N N . ASP A 1 94 ? 7.610 10.678 -12.708 1.00 95.31 94 ASP A N 1
ATOM 763 C CA . ASP A 1 94 ? 7.790 9.548 -13.617 1.00 95.31 94 ASP A CA 1
ATOM 764 C C . ASP A 1 94 ? 6.652 9.428 -14.645 1.00 95.31 94 ASP A C 1
ATOM 766 O O . ASP A 1 94 ? 6.883 8.899 -15.731 1.00 95.31 94 ASP A O 1
ATOM 770 N N . PHE A 1 95 ? 5.461 9.959 -14.338 1.00 96.19 95 PHE A N 1
ATOM 771 C CA . PHE A 1 95 ? 4.267 9.904 -15.191 1.00 96.19 95 PHE A CA 1
ATOM 772 C C . PHE A 1 95 ? 3.575 11.279 -15.341 1.00 96.19 95 PHE A C 1
ATOM 774 O O . PHE A 1 95 ? 2.383 11.399 -15.066 1.00 96.19 95 PHE A O 1
ATOM 781 N N . PRO A 1 96 ? 4.277 12.337 -15.792 1.00 96.94 96 PRO A N 1
ATOM 782 C CA . PRO A 1 96 ? 3.794 13.724 -15.713 1.00 96.94 96 PRO A CA 1
ATOM 783 C C . PRO A 1 96 ? 2.464 13.987 -16.440 1.00 96.94 96 PRO A C 1
ATOM 785 O O . PRO A 1 96 ? 1.654 14.783 -15.964 1.00 96.94 96 PRO A O 1
ATOM 788 N N . ASP A 1 97 ? 2.206 13.290 -17.547 1.00 97.69 97 ASP A N 1
ATOM 789 C CA . ASP A 1 97 ? 1.001 13.474 -18.367 1.00 97.69 97 ASP A CA 1
ATOM 790 C C . ASP A 1 97 ? -0.131 12.479 -18.038 1.00 97.69 97 ASP A C 1
ATOM 792 O O . ASP A 1 97 ? -1.221 12.553 -18.616 1.00 97.69 97 ASP A O 1
ATOM 796 N N . ASP A 1 98 ? 0.083 11.558 -17.090 1.00 97.75 98 ASP A N 1
ATOM 797 C CA . ASP A 1 98 ? -0.882 10.512 -16.744 1.00 97.75 98 ASP A CA 1
ATOM 798 C C . ASP A 1 98 ? -1.924 11.007 -15.734 1.00 97.75 98 ASP A C 1
ATOM 800 O O . ASP A 1 98 ? -1.875 10.764 -14.525 1.00 97.75 98 ASP A O 1
ATOM 804 N N . LYS A 1 99 ? -2.909 11.737 -16.258 1.00 97.56 99 LYS A N 1
ATOM 805 C CA . LYS A 1 99 ? -3.999 12.315 -15.460 1.00 97.56 99 LYS A CA 1
ATOM 806 C C . LYS A 1 99 ? -4.789 11.263 -14.682 1.00 97.56 99 LYS A C 1
ATOM 808 O O . LYS A 1 99 ? -5.267 11.558 -13.588 1.00 97.56 99 LYS A O 1
ATOM 813 N N . GLU A 1 100 ? -4.946 10.065 -15.238 1.00 97.88 100 GLU A N 1
ATOM 814 C CA . GLU A 1 100 ? -5.707 8.992 -14.599 1.00 97.88 100 GLU A CA 1
ATOM 815 C C . GLU A 1 100 ? -4.950 8.435 -13.391 1.00 97.88 100 GLU A C 1
ATOM 817 O O . GLU A 1 100 ? -5.516 8.342 -12.299 1.00 97.88 100 GLU A O 1
ATOM 822 N N . LEU A 1 101 ? -3.654 8.147 -13.556 1.00 97.44 101 LEU A N 1
ATOM 823 C CA . LEU A 1 101 ? -2.796 7.696 -12.464 1.00 97.44 101 LEU A CA 1
ATOM 824 C C . LEU A 1 101 ? -2.765 8.726 -11.329 1.00 97.44 1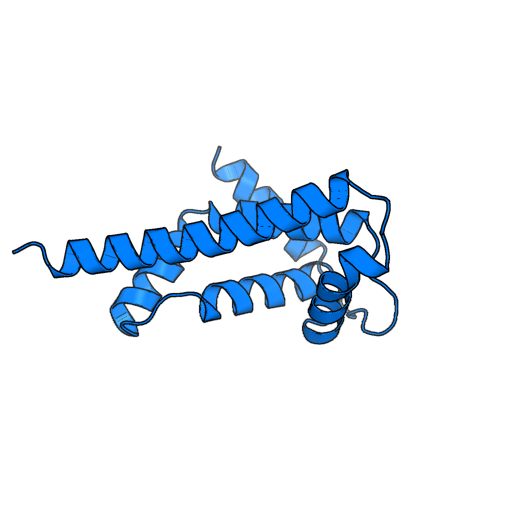01 LEU A C 1
ATOM 826 O O . LEU A 1 101 ? -2.937 8.374 -10.161 1.00 97.44 101 LEU A O 1
ATOM 830 N N . HIS A 1 102 ? -2.621 10.010 -11.667 1.00 97.69 102 HIS A N 1
ATOM 831 C CA . HIS A 1 102 ? -2.638 11.091 -10.682 1.00 97.69 102 HIS A CA 1
ATOM 832 C C . HIS A 1 102 ? -3.969 11.191 -9.945 1.00 97.69 102 HIS A C 1
ATOM 834 O O . HIS A 1 102 ? -3.980 11.350 -8.725 1.00 97.69 102 HIS A O 1
ATOM 840 N N . MET A 1 103 ? -5.091 11.064 -10.652 1.00 97.31 103 MET A N 1
ATOM 841 C CA . MET A 1 103 ? -6.411 11.081 -10.028 1.00 97.31 103 MET A CA 1
ATOM 842 C C . MET A 1 103 ? -6.572 9.927 -9.034 1.00 97.31 103 MET A C 1
ATOM 844 O O . MET A 1 103 ? -7.018 10.154 -7.908 1.00 97.31 103 MET A O 1
ATOM 848 N N . LYS A 1 104 ? -6.145 8.713 -9.401 1.00 97.25 104 LYS A N 1
ATOM 849 C CA . LYS A 1 104 ? -6.177 7.561 -8.492 1.00 97.25 104 LYS A CA 1
ATOM 850 C C . LYS A 1 104 ? -5.251 7.722 -7.294 1.00 97.25 104 LYS A C 1
ATOM 852 O O . LYS A 1 104 ? -5.664 7.396 -6.184 1.00 97.25 104 LYS A O 1
ATOM 857 N N . PHE A 1 105 ? -4.051 8.270 -7.486 1.00 97.50 105 PHE A N 1
ATOM 858 C CA . PHE A 1 105 ? -3.145 8.584 -6.381 1.00 97.50 105 PHE A CA 1
ATOM 859 C C . PHE A 1 105 ? -3.812 9.539 -5.378 1.00 97.50 105 PHE A C 1
ATOM 861 O O . PHE A 1 105 ? -3.820 9.273 -4.177 1.00 97.50 105 PHE A O 1
ATOM 868 N N . GLN A 1 106 ? -4.433 10.623 -5.862 1.00 97.12 106 GLN A N 1
ATOM 869 C CA . GLN A 1 106 ? -5.133 11.576 -4.993 1.00 97.12 106 GLN A CA 1
ATOM 870 C C . GLN A 1 106 ? -6.327 10.932 -4.282 1.00 97.12 106 GLN A C 1
ATOM 872 O O . GLN A 1 106 ? -6.525 11.138 -3.085 1.00 97.12 106 GLN A O 1
ATOM 877 N N . GLN A 1 107 ? -7.104 10.110 -4.992 1.00 96.88 107 GLN A N 1
ATOM 878 C CA . GLN A 1 107 ? -8.227 9.383 -4.408 1.00 96.88 107 GLN A CA 1
ATOM 879 C C . GLN A 1 107 ? -7.768 8.422 -3.304 1.00 96.88 107 GLN A C 1
ATOM 881 O O . GLN A 1 107 ? -8.373 8.391 -2.234 1.00 96.88 107 GLN A O 1
ATOM 886 N N . TRP A 1 108 ? -6.698 7.665 -3.543 1.00 97.19 108 TRP A N 1
ATOM 887 C CA . TRP A 1 108 ? -6.099 6.763 -2.562 1.00 97.19 108 TRP A CA 1
ATOM 888 C C . TRP A 1 108 ? -5.634 7.508 -1.307 1.00 97.19 108 TRP A C 1
ATOM 890 O O . TRP A 1 108 ? -6.008 7.128 -0.194 1.00 97.19 108 TRP A O 1
ATOM 900 N N . ALA A 1 109 ? -4.892 8.606 -1.478 1.00 96.56 109 ALA A N 1
ATOM 901 C CA . ALA A 1 109 ? -4.426 9.427 -0.365 1.00 96.56 109 ALA A CA 1
ATOM 902 C C . ALA A 1 109 ? -5.607 9.985 0.448 1.00 96.56 109 ALA A C 1
ATOM 904 O O . ALA A 1 109 ? -5.644 9.858 1.673 1.00 96.56 109 ALA A O 1
ATOM 905 N N . MET A 1 110 ? -6.625 10.515 -0.237 1.00 97.38 110 MET A N 1
ATOM 906 C CA . MET A 1 110 ? -7.836 11.035 0.394 1.00 97.38 110 MET A CA 1
ATOM 907 C C . MET A 1 110 ? -8.596 9.953 1.174 1.00 97.38 110 MET A C 1
ATOM 909 O O . MET A 1 110 ? -9.016 10.202 2.304 1.00 97.38 110 MET A O 1
ATOM 913 N N . ILE A 1 111 ? -8.774 8.752 0.612 1.00 96.81 111 ILE A N 1
ATOM 914 C CA . ILE A 1 111 ? -9.465 7.642 1.290 1.00 96.81 111 ILE A CA 1
ATOM 915 C C . ILE A 1 111 ? -8.701 7.219 2.546 1.00 96.81 111 ILE A C 1
ATOM 917 O O . ILE A 1 111 ? -9.324 7.034 3.594 1.00 96.81 111 ILE A O 1
ATOM 921 N N . ALA A 1 112 ? -7.373 7.106 2.473 1.00 95.69 112 ALA A N 1
ATOM 922 C CA . ALA A 1 112 ? -6.542 6.757 3.621 1.00 95.69 112 ALA A CA 1
ATOM 923 C C . ALA A 1 112 ? -6.681 7.789 4.755 1.00 95.69 112 ALA A C 1
ATOM 925 O O . ALA A 1 112 ? -6.980 7.423 5.896 1.00 95.69 112 ALA A O 1
ATOM 926 N N . THR A 1 113 ? -6.556 9.081 4.436 1.00 96.19 113 THR A N 1
ATOM 927 C CA . THR A 1 113 ? -6.716 10.173 5.408 1.00 96.19 113 THR A CA 1
ATOM 928 C C . THR A 1 113 ? -8.123 10.204 6.004 1.00 96.19 113 THR A C 1
ATOM 930 O O . THR A 1 113 ? -8.279 10.260 7.225 1.00 96.19 113 THR A O 1
ATOM 933 N N . ASN A 1 114 ? -9.159 10.120 5.167 1.00 96.44 114 ASN A N 1
ATOM 934 C CA . ASN A 1 114 ? -10.546 10.171 5.623 1.00 96.44 114 ASN A CA 1
ATOM 935 C C . ASN A 1 114 ? -10.893 8.983 6.518 1.00 96.44 114 ASN A C 1
ATOM 937 O O . ASN A 1 114 ? -11.517 9.182 7.557 1.00 96.44 114 ASN A O 1
ATOM 941 N N . THR A 1 115 ? -10.449 7.775 6.164 1.00 95.44 115 THR A N 1
ATOM 942 C CA . THR A 1 115 ? -10.671 6.572 6.979 1.00 95.44 115 THR A CA 1
ATOM 943 C C . THR A 1 115 ? -10.042 6.738 8.359 1.00 95.44 115 THR A C 1
ATOM 945 O O . THR A 1 115 ? -10.710 6.534 9.373 1.00 95.44 115 THR A O 1
ATOM 948 N N . GLY A 1 116 ? -8.781 7.183 8.423 1.00 94.88 116 GLY A N 1
ATOM 949 C CA . GLY A 1 116 ? -8.101 7.419 9.696 1.00 94.88 116 GLY A CA 1
ATOM 950 C C . GLY A 1 116 ? -8.825 8.443 10.575 1.00 94.88 116 GLY A C 1
ATOM 951 O O . GLY A 1 116 ? -9.081 8.177 11.752 1.00 94.88 116 GLY A O 1
ATOM 952 N N . ASN A 1 117 ? -9.226 9.574 9.990 1.00 95.88 117 ASN A N 1
ATOM 953 C CA . ASN A 1 117 ? -9.953 10.634 10.692 1.00 95.88 117 ASN A CA 1
ATOM 954 C C . ASN A 1 117 ? -11.340 10.178 11.164 1.00 95.88 117 ASN A C 1
ATOM 956 O O . ASN A 1 117 ? -11.742 10.480 12.288 1.00 95.88 117 ASN A O 1
ATOM 960 N N . GLN A 1 118 ? -12.078 9.440 10.331 1.00 95.62 118 GLN A N 1
ATOM 961 C CA . GLN A 1 118 ? -13.401 8.916 10.674 1.00 95.62 118 GLN A CA 1
ATOM 962 C C . GLN A 1 118 ? -13.333 7.970 11.873 1.00 95.62 118 GLN A C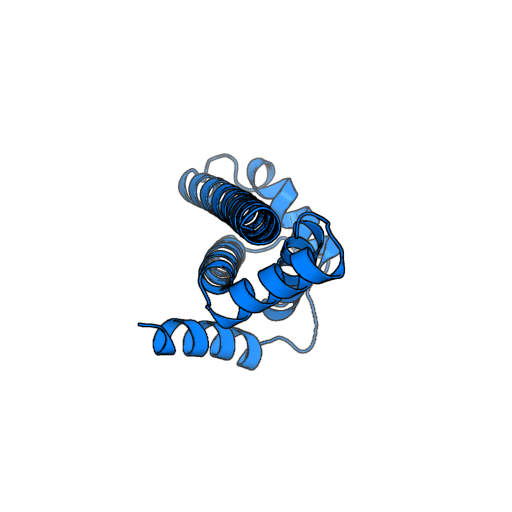 1
ATOM 964 O O . GLN A 1 118 ? -14.103 8.140 12.819 1.00 95.62 118 GLN A O 1
ATOM 969 N N . ILE A 1 119 ? -12.387 7.026 11.871 1.00 95.62 119 ILE A N 1
ATOM 970 C CA . ILE A 1 119 ? -12.208 6.084 12.982 1.00 95.62 119 ILE A CA 1
ATOM 971 C C . ILE A 1 119 ? -11.797 6.816 14.262 1.00 95.62 119 ILE A C 1
ATOM 973 O O . ILE A 1 119 ? -12.393 6.578 15.314 1.00 95.62 119 ILE A O 1
ATOM 977 N N . ALA A 1 120 ? -10.840 7.744 14.181 1.00 94.31 120 ALA A N 1
ATOM 978 C CA . ALA A 1 120 ? -10.413 8.527 15.338 1.00 94.31 120 ALA A CA 1
ATOM 979 C C . ALA A 1 120 ? -11.584 9.313 15.957 1.00 94.31 120 ALA A C 1
ATOM 981 O O . ALA A 1 120 ? -11.828 9.232 17.162 1.00 94.31 120 ALA A O 1
ATOM 982 N N . ASN A 1 121 ? -12.363 10.008 15.124 1.00 94.38 121 ASN A N 1
ATOM 983 C CA . ASN A 1 121 ? -13.529 10.778 15.559 1.00 94.38 121 ASN A CA 1
ATOM 984 C C . ASN A 1 121 ? -14.633 9.896 16.153 1.00 94.38 121 ASN A C 1
ATOM 986 O O . ASN A 1 121 ? -15.272 10.287 17.129 1.00 94.38 121 ASN A O 1
ATOM 990 N N . MET A 1 122 ? -14.872 8.717 15.575 1.00 93.69 122 MET A N 1
ATOM 991 C CA . MET A 1 122 ? -15.858 7.764 16.082 1.00 93.69 122 MET A CA 1
ATOM 992 C C . MET A 1 122 ? -15.490 7.283 17.489 1.00 93.69 122 MET A C 1
ATOM 994 O O . MET A 1 122 ? -16.322 7.353 18.392 1.00 93.69 122 MET A O 1
ATOM 998 N N . VAL A 1 123 ? -14.240 6.859 17.696 1.00 93.00 123 VAL A N 1
ATOM 999 C CA . VAL A 1 123 ? -13.774 6.367 19.002 1.00 93.00 123 VAL A CA 1
ATOM 1000 C C . VAL A 1 123 ? -13.805 7.473 20.057 1.00 93.00 123 VAL A C 1
ATOM 1002 O O . VAL A 1 123 ? -14.289 7.238 21.165 1.00 93.00 123 VAL A O 1
ATOM 1005 N N . MET A 1 124 ? -13.379 8.694 19.710 1.00 89.56 124 MET A N 1
ATOM 1006 C CA . MET A 1 124 ? -13.467 9.844 20.618 1.00 89.56 124 MET A CA 1
ATOM 1007 C C . MET A 1 124 ? -14.912 10.108 21.068 1.00 89.56 124 MET A C 1
ATOM 1009 O O . MET A 1 124 ? -15.167 10.208 22.267 1.00 89.56 124 MET A O 1
ATOM 1013 N N . LYS A 1 125 ? -15.883 10.127 20.144 1.00 90.31 125 LYS A N 1
ATOM 1014 C CA . LYS A 1 125 ? -17.307 10.321 20.482 1.00 90.31 125 LYS A CA 1
ATOM 1015 C C . LYS A 1 125 ? -17.865 9.221 21.389 1.00 90.31 125 LYS A C 1
ATOM 1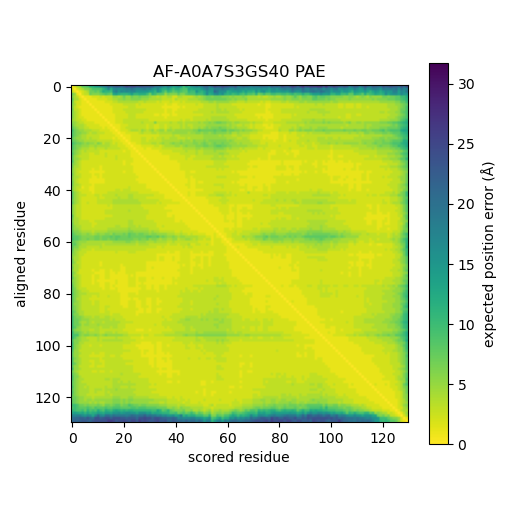017 O O . LYS A 1 125 ? -18.624 9.522 22.307 1.00 90.31 125 LYS A O 1
ATOM 1022 N N . MET A 1 126 ? -17.474 7.965 21.164 1.00 86.50 126 MET A N 1
ATOM 1023 C CA . MET A 1 126 ? -17.893 6.841 22.011 1.00 86.50 126 MET A CA 1
ATOM 1024 C C . MET A 1 126 ? -17.339 6.960 23.434 1.00 86.50 126 MET A C 1
ATOM 1026 O O . MET A 1 126 ? -18.055 6.672 24.382 1.00 86.50 126 MET A O 1
ATOM 1030 N N . SER A 1 127 ? -16.100 7.436 23.596 1.00 80.06 127 SER A N 1
ATOM 1031 C CA . SER A 1 127 ? -15.498 7.651 24.922 1.00 80.06 127 SER A CA 1
ATOM 1032 C C . SER A 1 127 ? -16.090 8.827 25.710 1.00 80.06 127 SER A C 1
ATOM 1034 O O . SER A 1 127 ? -15.881 8.917 26.915 1.00 80.06 127 SER A O 1
ATOM 1036 N N . MET A 1 128 ? -16.816 9.727 25.037 1.00 74.31 128 MET A N 1
ATOM 1037 C CA . MET A 1 128 ? -17.466 10.900 25.636 1.00 74.31 128 MET A CA 1
ATOM 1038 C C . MET A 1 128 ? -18.971 10.707 25.875 1.00 74.31 128 MET A C 1
ATOM 1040 O O . MET A 1 128 ? -19.621 11.621 26.379 1.00 74.31 128 MET A O 1
ATOM 1044 N N . SER A 1 129 ? -19.537 9.561 25.485 1.00 60.22 129 SER A N 1
ATOM 1045 C CA . SER A 1 129 ? -20.945 9.245 25.737 1.00 60.22 129 SER A CA 1
ATOM 1046 C C . SER A 1 129 ? -21.079 8.665 27.157 1.00 60.22 129 SER A C 1
ATOM 1048 O O . SER A 1 129 ? -20.390 7.683 27.437 1.00 60.22 129 SER A O 1
ATOM 1050 N N . PRO A 1 130 ? -21.869 9.297 28.051 1.00 55.47 130 PRO A N 1
ATOM 1051 C CA . PRO A 1 130 ? -21.999 8.906 29.458 1.00 55.47 130 PRO A CA 1
ATOM 1052 C C . PRO A 1 130 ? -22.716 7.569 29.668 1.00 55.47 130 PRO A C 1
ATOM 1054 O O . PRO A 1 130 ? -23.554 7.196 28.814 1.00 55.47 130 PRO A O 1
#

Secondary structure (DSSP, 8-state):
-HHHHHHHHHHHHHT--SS-B-SSPPPHHHHHHHHHHHHHHHH-HHHHHHHHHHHHHH-S-THHHHHHHHHHHHHHTTB-HHHHHHHHHTHHHHSTT-HHHHHHHHHHHHHHHHHHHHHHHHHHHHHT--

Organism: NCBI:txid89044

Nearest PDB structures (foldseek):
  4onr-assembly1_A  TM=3.270E-01  e=1.547E+00  Borreliella burgdorferi
  7c1i-assembly2_E  TM=2.730E-01  e=2.701E+00  Pseudomonas aeruginosa
  1yvi-assembly2_B  TM=2.599E-01  e=4.263E+00  Oryza sativa

Solvent-accessible surface area (backbone atoms only — not comparable to full-atom values): 7218 Å² total; per-residue (Å²): 118,67,68,61,52,56,51,51,57,46,55,42,57,77,60,37,49,94,66,60,47,70,80,73,80,71,52,70,67,57,54,52,54,49,38,52,51,49,53,52,46,70,69,34,68,70,50,46,52,52,44,44,50,48,26,71,75,68,73,44,70,37,56,65,62,52,50,54,53,50,36,51,49,30,39,32,74,20,21,33,42,69,50,38,50,52,42,60,73,38,41,65,77,78,42,73,84,44,63,65,61,52,51,47,51,53,50,35,53,50,50,54,54,51,51,32,51,50,46,42,54,50,53,54,55,58,75,69,58,130

Foldseek 3Di:
DQVVLVVLLVVLQVVQDPAADQDDADDLVLLVSLLVNLLSLLPHPVNLVVQLVCCLVVVDQCLVVSLVVSLVSNNSSRHHSVSVVVNLVCCCVVPVPCPVSVVSSVVSVVSSVVSRVVSNVVNVVVVPDD

Sequence (130 aa):
MFMSMSVYLRSLEDRRPRKLENTKKMPRDTMFEFFDACNVRMQTPDFQQTLVKFVQEQRQAPGQKIIDAQRAMLETLGFEADHGCQSLSNCQKDFPDDKELHMKFQQWAMIATNTGNQIANMVMKMSMSP

Mean predicted aligned error: 3.6 Å